Protein AF-A0A949L3G6-F1 (afdb_monomer_lite)

Sequence (69 aa):
MMDGYALLGLLAILYAIAVVYIAAKKPPKLWDMAKIRMFRKVLGEQGTVIFFYIFALVFVALGIWLITM

Secondary structure (DSSP, 8-state):
---HHHHHHHHHHHHHHHHHHHHHH--HHHHTSHHHHHHHHHHHHHHHHHHHHHHHHHHHHHHHHHHH-

pLDDT: mean 95.06, std 6.22, range [56.94, 98.38]

Foldseek 3Di:
DDDPLLVQLVVLLVVLVVLLCCLVVVDVVVCVDPVNVVVCVVLNSVRSSVVSNVVSVVSNVSSVVSNVD

Radius of gyration: 13.89 Å; chains: 1; bounding box: 26×24×36 Å

Structure (mmCIF, N/CA/C/O backbone):
data_AF-A0A949L3G6-F1
#
_entry.id   AF-A0A949L3G6-F1
#
loop_
_atom_site.group_PDB
_atom_site.id
_atom_site.type_symbol
_atom_site.label_atom_id
_atom_site.label_alt_id
_atom_site.label_comp_id
_atom_site.label_asym_id
_atom_site.label_entity_id
_atom_site.label_seq_id
_atom_site.pdbx_PDB_ins_code
_atom_site.Cartn_x
_atom_site.Cartn_y
_atom_site.Cartn_z
_atom_site.occupancy
_atom_site.B_iso_or_equiv
_atom_site.auth_seq_id
_atom_site.auth_comp_id
_atom_site.auth_asym_id
_atom_site.auth_atom_id
_atom_site.pdbx_PDB_model_num
ATOM 1 N N . MET A 1 1 ? 13.395 -16.001 -21.308 1.00 56.94 1 MET A N 1
ATOM 2 C CA . MET A 1 1 ? 13.664 -15.630 -19.901 1.00 56.94 1 MET A CA 1
ATOM 3 C C . MET A 1 1 ? 12.874 -14.366 -19.623 1.00 56.94 1 MET A C 1
ATOM 5 O O . MET A 1 1 ? 12.842 -13.520 -20.505 1.00 56.94 1 MET A O 1
ATOM 9 N N . MET A 1 2 ? 12.172 -14.271 -18.491 1.00 67.38 2 MET A N 1
ATOM 10 C CA . MET A 1 2 ? 11.549 -13.000 -18.099 1.00 67.38 2 MET A CA 1
ATOM 11 C C . MET A 1 2 ? 12.659 -12.026 -17.710 1.00 67.38 2 MET A C 1
ATOM 13 O O . MET A 1 2 ? 13.578 -12.429 -16.998 1.00 67.38 2 MET A O 1
ATOM 17 N N . ASP A 1 3 ? 12.577 -10.784 -18.183 1.00 86.12 3 ASP A N 1
ATOM 18 C CA . ASP A 1 3 ? 13.487 -9.728 -17.744 1.00 86.12 3 ASP A CA 1
ATOM 19 C C . ASP A 1 3 ? 13.293 -9.475 -16.237 1.00 86.12 3 ASP A C 1
ATOM 21 O O . ASP A 1 3 ? 12.175 -9.579 -15.714 1.00 86.12 3 ASP A O 1
ATOM 25 N N . GLY A 1 4 ? 14.377 -9.181 -15.517 1.00 90.62 4 GLY A N 1
ATOM 26 C CA . GLY A 1 4 ? 14.344 -8.976 -14.067 1.00 90.62 4 GLY A CA 1
ATOM 27 C C . GLY A 1 4 ? 13.403 -7.836 -13.670 1.00 90.62 4 GLY A C 1
ATOM 28 O O . GLY A 1 4 ? 12.697 -7.938 -12.664 1.00 90.62 4 GLY A O 1
ATOM 29 N N . TYR A 1 5 ? 13.322 -6.796 -14.503 1.00 93.50 5 TYR A N 1
ATOM 30 C CA . TYR A 1 5 ? 12.404 -5.671 -14.312 1.00 93.50 5 TYR A CA 1
ATOM 31 C C . TYR A 1 5 ? 10.937 -6.082 -14.457 1.00 93.50 5 TYR A C 1
ATOM 33 O O . TYR A 1 5 ? 10.125 -5.764 -13.586 1.00 93.50 5 TYR A O 1
ATOM 41 N N . ALA A 1 6 ? 10.608 -6.891 -15.467 1.00 93.88 6 ALA A N 1
ATOM 42 C CA . ALA A 1 6 ? 9.254 -7.404 -15.660 1.00 93.88 6 ALA A CA 1
ATOM 43 C C . ALA A 1 6 ? 8.791 -8.281 -14.481 1.00 93.88 6 ALA A C 1
ATOM 45 O O . ALA A 1 6 ? 7.635 -8.195 -14.056 1.00 93.88 6 ALA A O 1
ATOM 46 N N . LEU A 1 7 ? 9.692 -9.088 -13.902 1.00 95.38 7 LEU A N 1
ATOM 47 C CA . LEU A 1 7 ? 9.390 -9.866 -12.696 1.00 95.38 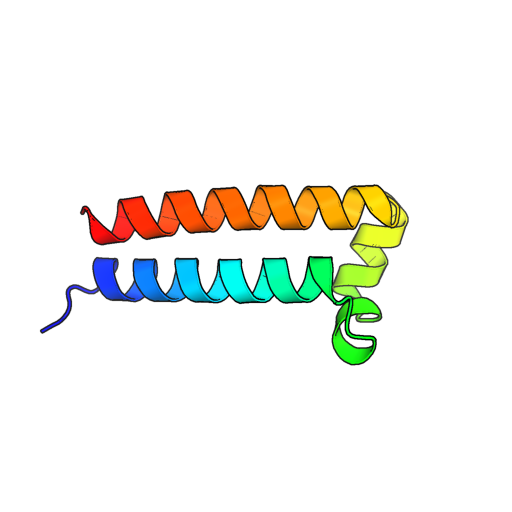7 LEU A CA 1
ATOM 48 C C . LEU A 1 7 ? 9.107 -8.959 -11.488 1.00 95.38 7 LEU A C 1
ATOM 50 O O . LEU A 1 7 ? 8.117 -9.170 -10.783 1.00 95.38 7 LEU A O 1
ATOM 54 N N . LEU A 1 8 ? 9.940 -7.940 -11.257 1.00 95.94 8 LEU A N 1
ATOM 55 C CA . LEU A 1 8 ? 9.721 -6.965 -10.182 1.00 95.94 8 LEU A CA 1
ATOM 56 C C . LEU A 1 8 ? 8.409 -6.196 -10.370 1.00 95.94 8 LEU A C 1
ATOM 58 O O . LEU A 1 8 ? 7.679 -5.991 -9.400 1.00 95.94 8 LEU A O 1
ATOM 62 N N . GLY A 1 9 ? 8.078 -5.822 -11.606 1.00 97.00 9 GLY A N 1
ATOM 63 C CA . GLY A 1 9 ? 6.830 -5.135 -11.917 1.00 97.00 9 GLY A CA 1
ATOM 64 C C . GLY A 1 9 ? 5.598 -5.999 -11.644 1.00 97.00 9 GLY A C 1
ATOM 65 O O . GLY A 1 9 ? 4.643 -5.535 -11.017 1.00 97.00 9 GLY A O 1
ATOM 66 N N . LEU A 1 10 ? 5.643 -7.286 -12.000 1.00 96.62 10 LEU A N 1
ATOM 67 C CA . LEU A 1 10 ? 4.573 -8.231 -11.672 1.00 96.62 10 LEU A CA 1
ATOM 68 C C . LEU A 1 10 ? 4.402 -8.396 -10.153 1.00 96.62 10 LEU A C 1
ATOM 70 O O . LEU A 1 10 ? 3.277 -8.369 -9.649 1.00 96.62 10 LEU A O 1
ATOM 74 N N . LEU A 1 11 ? 5.507 -8.518 -9.410 1.00 97.19 11 LEU A N 1
ATOM 75 C CA . LEU A 1 11 ? 5.479 -8.590 -7.945 1.00 97.19 11 LEU A CA 1
ATOM 76 C C . LEU A 1 11 ? 4.915 -7.306 -7.317 1.00 97.19 11 LEU A C 1
ATOM 78 O O . LEU A 1 11 ? 4.152 -7.389 -6.353 1.00 97.19 11 LEU A O 1
ATOM 82 N N . ALA A 1 12 ? 5.229 -6.133 -7.875 1.00 97.81 12 ALA A N 1
ATOM 83 C CA . ALA A 1 12 ? 4.685 -4.855 -7.419 1.00 97.81 12 ALA A CA 1
ATOM 84 C C . ALA A 1 12 ? 3.160 -4.780 -7.603 1.00 97.81 12 ALA A C 1
ATOM 86 O O . ALA A 1 12 ? 2.448 -4.370 -6.682 1.00 97.81 12 ALA A O 1
ATOM 87 N N . ILE A 1 13 ? 2.643 -5.244 -8.746 1.00 97.81 13 ILE A N 1
ATOM 88 C CA . ILE A 1 13 ? 1.195 -5.304 -9.004 1.00 97.81 13 ILE A CA 1
ATOM 89 C C . ILE A 1 13 ? 0.513 -6.296 -8.053 1.00 97.81 13 ILE A C 1
ATOM 91 O O . ILE A 1 13 ? -0.506 -5.963 -7.445 1.00 97.81 13 ILE A O 1
ATOM 95 N N . LEU A 1 14 ? 1.084 -7.492 -7.862 1.00 98.19 14 LEU A N 1
ATOM 96 C CA . LEU A 1 14 ? 0.557 -8.477 -6.907 1.00 98.19 14 LEU A CA 1
ATOM 97 C C . LEU A 1 14 ? 0.512 -7.920 -5.479 1.00 98.19 14 LEU A C 1
ATOM 99 O O . LEU A 1 14 ? -0.470 -8.115 -4.758 1.00 98.19 14 LEU A O 1
ATOM 103 N N . TYR A 1 15 ? 1.547 -7.183 -5.080 1.00 97.19 15 TYR A N 1
ATOM 104 C CA . TYR A 1 15 ? 1.584 -6.512 -3.789 1.00 97.19 15 TYR A CA 1
ATOM 105 C C . TYR A 1 15 ? 0.495 -5.436 -3.667 1.00 97.19 15 TYR A C 1
ATOM 107 O O . TYR A 1 15 ? -0.206 -5.398 -2.655 1.00 97.19 15 TYR A O 1
ATOM 115 N N . ALA A 1 16 ? 0.276 -4.618 -4.702 1.00 98.25 16 ALA A N 1
ATOM 116 C CA . ALA A 1 16 ? -0.808 -3.634 -4.711 1.00 98.25 16 ALA A CA 1
ATOM 117 C C . ALA A 1 16 ? -2.186 -4.287 -4.521 1.00 98.25 16 ALA A C 1
ATOM 119 O O . ALA A 1 16 ? -2.989 -3.808 -3.717 1.00 9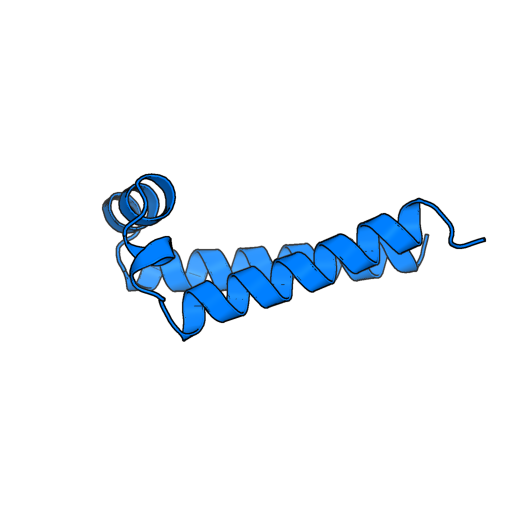8.25 16 ALA A O 1
ATOM 120 N N . ILE A 1 17 ? -2.441 -5.417 -5.192 1.00 98.06 17 ILE A N 1
ATOM 121 C CA . ILE A 1 17 ? -3.682 -6.193 -5.031 1.00 98.06 17 ILE A CA 1
ATOM 122 C C . ILE A 1 17 ? -3.849 -6.647 -3.574 1.00 98.06 17 ILE A C 1
ATOM 124 O O . ILE A 1 17 ? -4.933 -6.510 -3.002 1.00 98.06 17 ILE A O 1
ATOM 128 N N . ALA A 1 18 ? -2.779 -7.137 -2.942 1.00 97.56 18 ALA A N 1
ATOM 129 C CA . ALA A 1 18 ? -2.815 -7.532 -1.536 1.00 97.56 18 ALA A CA 1
ATOM 130 C C . ALA A 1 18 ? -3.116 -6.343 -0.605 1.00 97.56 18 ALA A C 1
ATOM 132 O O . ALA A 1 18 ? -3.921 -6.474 0.318 1.00 97.56 18 ALA A O 1
ATOM 133 N N . VAL A 1 19 ? -2.526 -5.170 -0.858 1.00 97.25 19 VAL A N 1
ATOM 134 C CA . VAL A 1 19 ? -2.788 -3.945 -0.079 1.00 97.25 19 VAL A CA 1
ATOM 135 C C . VAL A 1 19 ? -4.248 -3.500 -0.219 1.00 97.25 19 VAL A C 1
ATOM 137 O O . VAL A 1 19 ? -4.896 -3.225 0.793 1.00 97.25 19 VAL A O 1
ATOM 140 N N . VAL A 1 20 ? -4.796 -3.509 -1.439 1.00 97.94 20 VAL A N 1
ATOM 141 C CA . VAL A 1 20 ? -6.220 -3.227 -1.711 1.00 97.94 20 VAL A CA 1
ATOM 142 C C . VAL A 1 20 ? -7.118 -4.205 -0.960 1.00 97.94 20 VAL A C 1
ATOM 144 O O . VAL A 1 20 ? -8.063 -3.786 -0.292 1.00 97.94 20 VAL A O 1
ATOM 147 N N . TYR A 1 21 ? -6.807 -5.503 -1.009 1.00 97.69 21 TYR A N 1
ATOM 148 C CA . TYR A 1 21 ? -7.558 -6.524 -0.280 1.00 97.69 21 TYR A CA 1
ATOM 149 C C . TYR A 1 21 ? -7.552 -6.268 1.233 1.00 97.69 21 TYR A C 1
ATOM 151 O O . TYR A 1 21 ? -8.603 -6.335 1.877 1.00 97.69 21 TYR A O 1
ATOM 159 N N . ILE A 1 22 ? -6.394 -5.924 1.805 1.00 96.56 22 ILE A N 1
ATOM 160 C CA . ILE A 1 22 ? -6.264 -5.602 3.232 1.00 96.56 22 ILE A CA 1
ATOM 161 C C . ILE A 1 22 ? -7.091 -4.362 3.587 1.00 96.56 22 ILE A C 1
ATOM 163 O O . ILE A 1 22 ? -7.810 -4.392 4.583 1.00 96.56 22 ILE A O 1
ATOM 167 N N . ALA A 1 23 ? -7.037 -3.302 2.777 1.00 96.50 23 ALA A N 1
ATOM 168 C CA . ALA A 1 23 ? -7.801 -2.075 3.008 1.00 96.50 23 ALA A CA 1
ATOM 169 C C . ALA A 1 23 ? -9.323 -2.292 2.902 1.00 96.50 23 ALA A C 1
ATOM 171 O O . ALA A 1 23 ? -10.081 -1.745 3.705 1.00 96.50 23 ALA A O 1
ATOM 172 N N . ALA A 1 24 ? -9.765 -3.118 1.948 1.00 96.94 24 ALA A N 1
ATOM 173 C CA . ALA A 1 24 ? -11.179 -3.381 1.684 1.00 96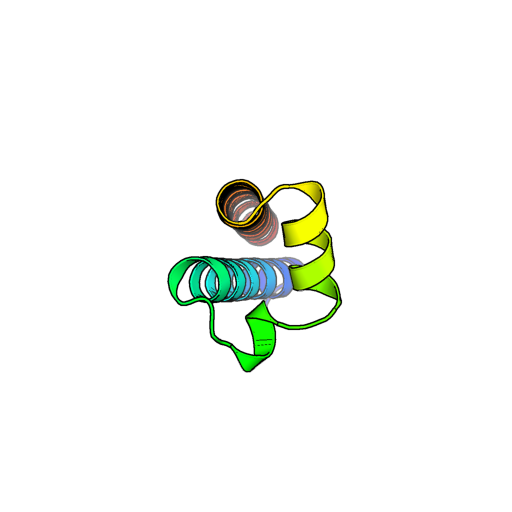.94 24 ALA A CA 1
ATOM 174 C C . ALA A 1 24 ? -11.809 -4.365 2.680 1.00 96.94 24 ALA A C 1
ATOM 176 O O . ALA A 1 24 ? -12.933 -4.154 3.135 1.00 96.94 24 ALA A O 1
ATOM 177 N N . LYS A 1 25 ? -11.112 -5.462 3.007 1.00 97.06 25 LYS A N 1
ATOM 178 C CA . LYS A 1 25 ? -11.645 -6.536 3.865 1.00 97.06 25 LYS A CA 1
ATOM 179 C C . LYS A 1 25 ? -11.236 -6.416 5.324 1.00 97.06 25 LYS A C 1
ATOM 181 O O . LYS A 1 25 ? -11.869 -7.051 6.161 1.00 97.06 25 LYS A O 1
ATOM 186 N N . LYS A 1 26 ? -10.189 -5.641 5.623 1.00 95.75 26 LYS A N 1
ATOM 187 C CA . LYS A 1 26 ? -9.666 -5.412 6.978 1.00 95.75 26 LYS A CA 1
ATOM 188 C C . LYS A 1 26 ? -9.569 -6.705 7.804 1.00 95.75 26 LYS A C 1
ATOM 190 O O . LYS A 1 26 ? -10.103 -6.765 8.911 1.00 95.75 26 LYS A O 1
ATOM 195 N N . PRO A 1 27 ? -8.931 -7.772 7.280 1.00 95.38 27 PRO A N 1
ATOM 196 C CA . PRO A 1 27 ? -8.890 -9.055 7.971 1.00 95.38 27 PRO A CA 1
ATOM 197 C C . PRO A 1 27 ? -8.241 -8.876 9.357 1.00 95.38 27 PRO A C 1
ATOM 199 O O . PRO A 1 27 ? -7.106 -8.389 9.409 1.00 95.38 27 PRO A O 1
ATOM 202 N N . PRO A 1 28 ? -8.894 -9.286 10.467 1.00 93.44 28 PRO A N 1
ATOM 203 C CA . PRO A 1 28 ? -8.465 -8.936 11.828 1.00 93.44 28 PRO A CA 1
ATOM 204 C C . PRO A 1 28 ? -6.997 -9.271 12.117 1.00 93.44 28 PRO A C 1
ATOM 206 O O . PRO A 1 28 ? -6.255 -8.458 12.660 1.00 93.44 28 PRO A O 1
ATOM 209 N N . LYS A 1 29 ? -6.528 -10.431 11.634 1.00 93.25 29 LYS A N 1
ATOM 210 C CA . LYS A 1 29 ? -5.137 -10.884 11.801 1.00 93.25 29 LYS A CA 1
ATOM 211 C C . LYS A 1 29 ? -4.092 -9.903 11.260 1.00 93.25 29 LYS A C 1
ATOM 213 O O . LYS A 1 29 ? -3.010 -9.829 11.827 1.00 93.25 29 LYS A O 1
ATOM 218 N N . LEU A 1 30 ? -4.385 -9.196 10.166 1.00 94.00 30 LEU A N 1
ATOM 219 C CA . LEU A 1 30 ? -3.477 -8.205 9.579 1.00 94.00 30 LEU A CA 1
ATOM 220 C C . LEU A 1 30 ? -3.804 -6.803 10.093 1.00 94.00 30 LEU A C 1
ATOM 222 O O . LEU A 1 30 ? -2.900 -6.057 10.462 1.00 94.00 30 LEU A O 1
ATOM 226 N N . TRP A 1 31 ? -5.092 -6.463 10.163 1.00 95.19 31 TRP A N 1
ATOM 227 C CA . TRP A 1 31 ? -5.558 -5.127 10.531 1.00 95.19 31 TRP A CA 1
ATOM 228 C C . TRP A 1 31 ? -5.188 -4.738 11.970 1.00 95.19 31 TRP A C 1
ATOM 230 O O . TRP A 1 31 ? -4.907 -3.569 12.250 1.00 95.19 31 TRP A O 1
ATOM 240 N N . ASP A 1 32 ? -5.102 -5.715 12.877 1.00 95.44 32 ASP A N 1
ATOM 241 C CA . ASP A 1 32 ? -4.722 -5.500 14.277 1.00 95.44 32 ASP A CA 1
ATOM 242 C C . ASP A 1 32 ? -3.221 -5.656 14.556 1.00 95.44 32 ASP A C 1
ATOM 244 O O . ASP A 1 32 ? -2.794 -5.484 15.703 1.00 95.44 32 ASP A O 1
ATOM 248 N 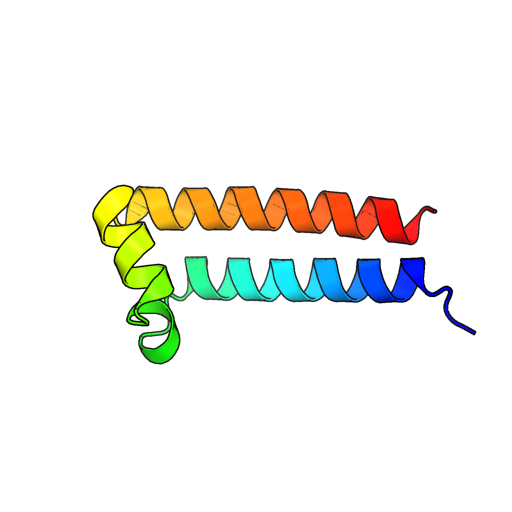N . MET A 1 33 ? -2.395 -5.904 13.532 1.00 96.19 33 MET A N 1
ATOM 249 C CA . MET A 1 33 ? -0.938 -5.915 13.686 1.00 96.19 33 MET A CA 1
ATOM 250 C C . MET A 1 33 ? -0.406 -4.544 14.109 1.00 96.19 33 MET A C 1
ATOM 252 O O . MET A 1 33 ? -0.949 -3.503 13.736 1.00 96.19 33 MET A O 1
ATOM 256 N N . ALA A 1 34 ? 0.722 -4.539 14.827 1.00 94.94 34 ALA A N 1
ATOM 257 C CA . ALA A 1 34 ? 1.345 -3.323 15.355 1.00 94.94 34 ALA A CA 1
ATOM 258 C C . ALA A 1 34 ? 1.544 -2.225 14.291 1.00 94.94 34 ALA A C 1
ATOM 260 O O . ALA A 1 34 ? 1.280 -1.057 14.564 1.00 94.94 34 ALA A O 1
ATOM 261 N N . LYS A 1 35 ? 1.925 -2.603 13.061 1.00 90.00 35 LYS A N 1
ATOM 262 C CA . LYS A 1 35 ? 2.123 -1.669 11.940 1.00 90.00 35 LYS A CA 1
ATOM 263 C C . LYS A 1 35 ? 0.830 -0.941 11.564 1.00 90.00 35 LYS A C 1
ATOM 265 O O . LYS A 1 35 ? 0.772 0.281 11.636 1.00 90.00 35 LYS A O 1
ATOM 270 N N . ILE A 1 36 ? -0.222 -1.683 11.204 1.00 93.88 36 ILE A N 1
ATOM 271 C CA . ILE A 1 36 ? -1.504 -1.093 10.781 1.00 93.88 36 ILE A CA 1
ATOM 272 C C . ILE A 1 36 ? -2.162 -0.351 11.945 1.00 93.88 36 ILE A C 1
ATOM 274 O O . ILE A 1 36 ? -2.708 0.732 11.759 1.00 93.88 36 ILE A O 1
ATOM 278 N N . ARG A 1 37 ? -2.042 -0.870 13.171 1.00 95.25 37 ARG A N 1
ATOM 279 C CA . ARG A 1 37 ? -2.519 -0.188 14.379 1.00 95.25 37 ARG A CA 1
ATOM 280 C C . ARG A 1 37 ? -1.850 1.175 14.580 1.00 95.25 37 ARG A C 1
ATOM 282 O O . ARG A 1 37 ? -2.531 2.122 14.959 1.00 95.25 37 ARG A O 1
ATOM 289 N N . MET A 1 38 ? -0.550 1.292 14.305 1.00 96.00 38 MET A N 1
ATOM 290 C CA . MET A 1 38 ? 0.156 2.574 14.359 1.00 96.00 38 MET A CA 1
ATOM 291 C C . MET A 1 38 ? -0.378 3.550 13.306 1.00 96.00 38 MET A C 1
ATOM 293 O O . MET A 1 38 ? -0.700 4.682 13.659 1.00 96.00 38 MET A O 1
ATOM 297 N N . PHE A 1 39 ? -0.557 3.108 12.055 1.00 94.81 39 PHE A N 1
ATOM 298 C CA . PHE A 1 39 ? -1.176 3.942 11.017 1.00 94.81 39 PHE A CA 1
ATOM 299 C C . PHE A 1 39 ? -2.570 4.414 11.431 1.00 94.81 39 PHE A C 1
ATOM 301 O O . PHE A 1 39 ? -2.851 5.605 11.356 1.00 94.81 39 PHE A O 1
ATOM 308 N N . ARG A 1 40 ? -3.399 3.523 11.986 1.00 95.75 40 ARG A N 1
ATOM 309 C CA . ARG A 1 40 ? -4.734 3.875 12.492 1.00 95.75 40 ARG A CA 1
ATOM 310 C C . ARG A 1 40 ? -4.706 4.852 13.657 1.00 95.75 40 ARG A C 1
ATOM 312 O O . ARG A 1 40 ? -5.586 5.698 13.750 1.00 95.75 40 ARG A O 1
ATOM 319 N N . LYS A 1 41 ? -3.704 4.765 14.532 1.00 96.44 41 LYS A N 1
ATOM 320 C CA . LYS A 1 41 ? -3.533 5.710 15.642 1.00 96.44 41 LYS A CA 1
ATOM 321 C C . LYS A 1 41 ? -3.166 7.114 15.151 1.00 96.44 41 LYS A C 1
ATOM 323 O O . LYS A 1 41 ? -3.588 8.084 15.766 1.00 96.44 41 LYS A O 1
ATOM 328 N N . VAL A 1 42 ? -2.388 7.218 14.072 1.00 97.00 42 VAL A N 1
ATOM 329 C CA . VAL A 1 42 ? -1.908 8.501 13.526 1.00 97.00 42 VAL 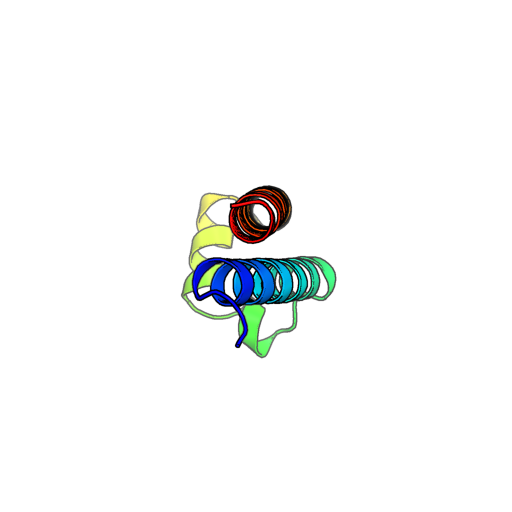A CA 1
ATOM 330 C C . VAL A 1 42 ? -2.908 9.115 12.543 1.00 97.00 42 VAL A C 1
ATOM 332 O O . VAL A 1 42 ? -3.207 10.299 12.628 1.00 97.00 42 VAL A O 1
ATOM 335 N N . LEU A 1 43 ? -3.429 8.314 11.614 1.00 96.12 43 LEU A N 1
ATOM 336 C CA . LEU A 1 43 ? -4.265 8.758 10.492 1.00 96.12 43 LEU A CA 1
ATOM 337 C C . LEU A 1 43 ? -5.766 8.533 10.730 1.00 96.12 43 LEU A C 1
ATOM 339 O O . LEU A 1 43 ? -6.596 8.975 9.938 1.00 96.12 43 LEU A O 1
ATOM 343 N N . GLY A 1 44 ? -6.134 7.795 11.776 1.00 96.50 44 GLY A N 1
ATOM 344 C CA . GLY A 1 44 ? -7.485 7.273 11.944 1.00 96.50 44 GLY A CA 1
ATOM 345 C C . GLY A 1 44 ? -7.777 6.077 11.032 1.00 96.50 44 GLY A C 1
ATOM 346 O O . GLY A 1 44 ? -6.990 5.689 10.162 1.00 96.50 44 GLY A O 1
ATOM 347 N N . GLU A 1 45 ? -8.949 5.477 11.230 1.00 95.44 45 GLU A N 1
ATOM 348 C CA . GLU A 1 45 ? -9.401 4.305 10.475 1.00 95.44 45 GLU A CA 1
ATOM 349 C C . GLU A 1 45 ? -9.580 4.637 8.981 1.00 95.44 45 GLU A C 1
ATOM 351 O O . GLU A 1 45 ? -8.997 3.976 8.124 1.00 95.44 45 GLU A O 1
ATOM 356 N N . GLN A 1 46 ? -10.337 5.696 8.670 1.00 95.56 46 GLN A N 1
ATOM 357 C CA . GLN A 1 46 ? -10.584 6.135 7.291 1.00 95.56 46 GLN A CA 1
ATOM 358 C C . GLN A 1 46 ? -9.310 6.655 6.614 1.00 95.56 46 GLN A C 1
ATOM 360 O O . GLN A 1 46 ? -9.039 6.297 5.470 1.00 95.56 46 GLN A O 1
ATOM 365 N N . GLY A 1 47 ? -8.474 7.419 7.328 1.00 97.06 47 GLY A N 1
ATOM 366 C CA . GLY A 1 47 ? -7.206 7.910 6.784 1.00 97.06 47 GLY A CA 1
ATOM 367 C C . GLY A 1 47 ? -6.233 6.782 6.432 1.00 97.06 47 GLY A C 1
ATOM 368 O O . GLY A 1 47 ? -5.589 6.836 5.389 1.00 97.06 47 GLY A O 1
ATOM 369 N N . THR A 1 48 ? -6.185 5.711 7.233 1.00 97.25 48 THR A N 1
ATOM 370 C CA . THR A 1 48 ? -5.355 4.527 6.931 1.00 97.25 48 THR A CA 1
ATOM 371 C C . THR A 1 48 ? -5.837 3.792 5.682 1.00 97.25 48 THR A C 1
ATOM 373 O O . THR A 1 48 ? -5.023 3.366 4.865 1.00 97.25 48 THR A O 1
ATOM 376 N N . VAL A 1 49 ? -7.156 3.668 5.503 1.00 97.62 49 VAL A N 1
ATOM 377 C CA . VAL A 1 49 ? -7.744 3.057 4.300 1.00 97.62 49 VAL A CA 1
ATOM 378 C C . VAL A 1 49 ? -7.402 3.876 3.052 1.00 97.62 49 VAL A C 1
ATOM 380 O O . VAL A 1 49 ? -6.932 3.310 2.067 1.00 97.62 49 VAL A O 1
ATOM 383 N N . ILE A 1 50 ? -7.573 5.202 3.103 1.00 97.75 50 ILE A N 1
ATOM 384 C CA . ILE A 1 50 ? -7.225 6.104 1.992 1.00 97.75 50 ILE A CA 1
ATOM 385 C C . ILE A 1 50 ? -5.730 6.011 1.673 1.00 97.75 50 ILE A C 1
ATOM 387 O O . ILE A 1 50 ? -5.361 5.850 0.511 1.00 97.75 50 ILE A O 1
ATOM 391 N N . PHE A 1 51 ? -4.874 6.043 2.698 1.00 97.38 51 PHE A N 1
ATOM 392 C CA . PHE A 1 51 ? -3.429 5.899 2.533 1.00 97.38 51 PHE A CA 1
ATOM 393 C C . PHE A 1 51 ? -3.069 4.593 1.814 1.00 97.38 51 PHE A C 1
ATOM 395 O O . PHE A 1 51 ? -2.276 4.615 0.876 1.00 97.38 51 PHE A O 1
ATOM 402 N N . PHE A 1 52 ? -3.691 3.468 2.181 1.00 97.56 52 PHE A N 1
ATOM 403 C CA . PHE A 1 52 ? -3.435 2.181 1.526 1.00 97.56 52 PHE A CA 1
ATOM 404 C C . PHE A 1 52 ? -3.905 2.150 0.074 1.00 97.56 52 PHE A C 1
ATOM 406 O O . PHE A 1 52 ? -3.200 1.591 -0.763 1.00 97.56 52 PHE A O 1
ATOM 413 N N . TYR A 1 53 ? -5.040 2.771 -0.255 1.00 98.19 53 TYR A N 1
ATOM 414 C CA . TYR A 1 53 ? -5.481 2.864 -1.649 1.00 98.19 53 TYR A CA 1
ATOM 415 C C . TYR A 1 53 ? -4.557 3.737 -2.500 1.00 98.19 53 TYR A C 1
ATOM 417 O O . TYR A 1 53 ? -4.207 3.339 -3.610 1.00 98.19 53 TYR A O 1
ATOM 425 N N . ILE A 1 54 ? -4.104 4.882 -1.978 1.00 98.19 54 ILE A N 1
ATOM 426 C CA . ILE A 1 54 ? -3.118 5.732 -2.664 1.00 98.19 54 ILE A CA 1
ATOM 427 C C . ILE A 1 54 ? -1.807 4.960 -2.855 1.00 98.19 54 ILE A C 1
ATOM 429 O O . ILE A 1 54 ? -1.246 4.945 -3.948 1.00 98.19 54 ILE A O 1
ATOM 433 N N . PHE A 1 55 ? -1.342 4.267 -1.816 1.00 97.44 55 PHE A N 1
ATOM 434 C CA . PHE A 1 55 ? -0.118 3.474 -1.873 1.00 97.44 55 PHE A CA 1
ATOM 435 C C . PHE A 1 55 ? -0.216 2.329 -2.888 1.00 97.44 55 PHE A C 1
ATOM 437 O O . PHE A 1 55 ? 0.713 2.107 -3.662 1.00 97.44 55 PHE A O 1
ATOM 444 N N . ALA A 1 56 ? -1.361 1.644 -2.947 1.00 98.19 56 ALA A N 1
ATOM 445 C CA . ALA A 1 56 ? -1.615 0.625 -3.956 1.00 98.19 56 ALA A CA 1
ATOM 446 C C . ALA A 1 56 ? -1.601 1.207 -5.377 1.00 98.19 56 ALA A C 1
ATOM 448 O O . ALA A 1 56 ? -0.991 0.612 -6.261 1.00 98.19 56 ALA A O 1
ATOM 449 N N . LEU A 1 57 ? -2.204 2.382 -5.596 1.00 98.38 57 LEU A N 1
ATOM 450 C CA . LEU A 1 57 ? -2.184 3.056 -6.899 1.00 98.38 57 LEU A CA 1
ATOM 451 C C . LEU A 1 57 ? -0.749 3.376 -7.351 1.00 98.38 57 LEU A C 1
ATOM 453 O O . LEU A 1 57 ? -0.399 3.129 -8.505 1.00 98.38 57 LEU A O 1
ATOM 457 N N . VAL A 1 58 ? 0.096 3.857 -6.433 1.00 98.38 58 VAL A N 1
ATOM 458 C CA . VAL A 1 58 ? 1.523 4.112 -6.698 1.00 98.38 58 VAL A CA 1
ATOM 459 C C . VAL A 1 58 ? 2.253 2.821 -7.078 1.00 98.38 58 VAL A C 1
ATOM 461 O O . VAL A 1 58 ? 3.023 2.820 -8.034 1.00 98.38 58 VAL A O 1
ATOM 464 N N . PHE A 1 59 ? 1.987 1.709 -6.387 1.00 98.00 59 PHE A N 1
ATOM 465 C CA . PHE A 1 59 ? 2.595 0.416 -6.718 1.00 98.00 59 PHE A CA 1
ATOM 466 C C . PHE A 1 59 ? 2.122 -0.152 -8.058 1.00 98.00 59 PHE A C 1
ATOM 468 O O . PHE A 1 59 ? 2.918 -0.768 -8.762 1.00 98.00 59 PHE A O 1
ATOM 475 N N . VAL A 1 60 ? 0.862 0.075 -8.441 1.00 98.19 60 VAL A N 1
ATOM 476 C CA . VAL A 1 60 ? 0.377 -0.282 -9.782 1.00 98.19 60 VAL A CA 1
ATOM 477 C C . VAL A 1 60 ? 1.116 0.527 -10.846 1.00 98.19 60 VAL A C 1
ATOM 479 O O . VAL A 1 60 ? 1.626 -0.059 -11.796 1.00 98.19 60 VAL A O 1
ATOM 482 N N . ALA A 1 61 ? 1.233 1.848 -10.671 1.00 98.00 61 ALA A N 1
ATOM 483 C CA . ALA A 1 61 ? 1.966 2.703 -11.607 1.00 98.00 61 ALA A CA 1
ATOM 484 C C . ALA A 1 61 ? 3.446 2.292 -11.722 1.00 98.00 61 ALA A C 1
ATOM 486 O O . ALA A 1 61 ? 3.963 2.155 -12.830 1.00 98.00 61 ALA A O 1
ATOM 487 N N . LEU A 1 62 ? 4.101 2.018 -10.586 1.00 97.38 62 LEU A N 1
ATOM 488 C CA . LEU A 1 62 ? 5.472 1.506 -10.534 1.00 97.38 62 LEU A CA 1
ATOM 489 C C . LEU A 1 62 ? 5.602 0.155 -11.249 1.00 97.38 62 LEU A C 1
A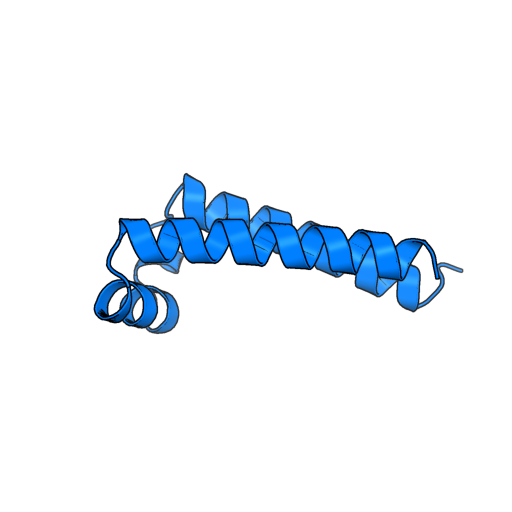TOM 491 O O . LEU A 1 62 ? 6.548 -0.058 -12.002 1.00 97.38 62 LEU A O 1
ATOM 495 N N . GLY A 1 63 ? 4.651 -0.751 -11.022 1.00 97.19 63 GLY A N 1
ATOM 496 C CA . GLY A 1 63 ? 4.649 -2.072 -11.634 1.00 97.19 63 GLY A CA 1
ATOM 497 C C . GLY A 1 63 ? 4.503 -2.021 -13.151 1.00 97.19 63 GLY A C 1
ATOM 498 O O . GLY A 1 63 ? 5.253 -2.693 -13.853 1.00 97.19 63 GLY A O 1
ATOM 499 N N . ILE A 1 64 ? 3.598 -1.179 -13.660 1.00 97.25 64 ILE A N 1
ATOM 500 C CA . ILE A 1 64 ? 3.436 -0.949 -15.104 1.00 97.25 64 ILE A CA 1
ATOM 501 C C . ILE A 1 64 ? 4.726 -0.374 -15.693 1.00 97.25 64 ILE A C 1
ATOM 503 O O . ILE A 1 64 ? 5.213 -0.891 -16.692 1.00 97.25 64 ILE A O 1
ATOM 507 N N . TRP A 1 65 ? 5.314 0.638 -15.050 1.00 96.94 65 TRP A N 1
ATOM 508 C CA . TRP A 1 65 ? 6.553 1.260 -15.519 1.00 96.94 65 TRP A CA 1
ATOM 509 C C . TRP A 1 65 ? 7.722 0.268 -15.605 1.00 96.94 65 TRP A C 1
ATOM 511 O O . TRP A 1 65 ? 8.427 0.241 -16.611 1.00 96.94 65 TRP A O 1
ATOM 521 N N . LEU A 1 66 ? 7.883 -0.598 -14.597 1.00 95.88 66 LEU A N 1
ATOM 522 C CA . LEU A 1 66 ? 8.905 -1.652 -14.580 1.00 95.88 66 LEU A CA 1
ATOM 523 C C . LEU A 1 66 ? 8.695 -2.728 -15.652 1.00 95.88 66 LEU A C 1
ATOM 525 O O . LEU A 1 66 ? 9.665 -3.318 -16.107 1.00 95.88 66 LEU A O 1
ATOM 529 N N . ILE A 1 67 ? 7.449 -3.004 -16.043 1.00 95.00 67 ILE A N 1
ATOM 530 C CA . ILE A 1 67 ? 7.143 -3.953 -17.126 1.00 95.00 67 ILE A CA 1
ATOM 531 C C . ILE A 1 67 ? 7.423 -3.337 -18.504 1.00 95.00 67 ILE A C 1
ATOM 533 O O . ILE A 1 67 ? 7.699 -4.068 -19.449 1.00 95.00 67 ILE A O 1
ATOM 537 N N . THR A 1 68 ? 7.326 -2.010 -18.633 1.00 92.62 68 THR A N 1
ATOM 538 C CA . THR A 1 68 ? 7.568 -1.285 -19.895 1.00 92.62 68 THR A CA 1
ATOM 539 C C . THR A 1 68 ? 9.027 -0.885 -20.133 1.00 92.62 68 THR A C 1
ATOM 541 O O . THR A 1 68 ? 9.324 -0.346 -21.197 1.00 92.62 68 THR A O 1
ATOM 544 N N . MET A 1 69 ? 9.894 -1.094 -19.141 1.00 87.25 69 MET A N 1
ATOM 545 C CA . MET A 1 69 ? 11.353 -0.952 -19.238 1.00 87.25 69 MET A CA 1
ATOM 546 C C . MET A 1 69 ? 11.955 -2.154 -19.956 1.00 87.25 69 MET A C 1
ATOM 548 O O . MET A 1 69 ? 12.804 -1.921 -20.842 1.00 87.25 69 MET A O 1
#